Protein AF-A8NY64-F1 (afdb_monomer_lite)

Organism: Coprinopsis cinerea (strain Okayama-7 / 130 / ATCC MYA-4618 / FGSC 9003) (NCBI:txid240176)

Foldseek 3Di:
DDDDDDDPPPPDPPPDPPPPDDDPADDQPVVVLVVVLVVLCCVQPVPDDDDDPVVVVVVVVSVVVSVVVSVVVSCVRPVPND

pLDDT: mean 81.92, std 16.33, range [40.12, 98.06]

Radius of gyration: 28.46 Å; chains: 1; bounding box: 29×36×95 Å

Structure (mmCIF, N/CA/C/O backbone):
data_AF-A8NY64-F1
#
_entry.id   AF-A8NY64-F1
#
loop_
_atom_site.group_PDB
_atom_site.id
_atom_site.type_symbol
_atom_site.label_atom_id
_atom_site.label_alt_id
_atom_site.label_comp_id
_atom_site.label_asym_id
_atom_site.label_entity_id
_atom_site.label_seq_id
_atom_site.pdbx_PDB_ins_code
_atom_site.Cartn_x
_atom_site.Cartn_y
_atom_site.Cartn_z
_atom_site.occupancy
_atom_site.B_iso_or_equiv
_atom_site.auth_seq_id
_atom_site.auth_comp_id
_atom_site.auth_asym_id
_atom_site.auth_atom_id
_atom_site.pdbx_PDB_model_num
ATOM 1 N N . MET A 1 1 ? -10.290 24.878 -79.069 1.00 40.12 1 MET A N 1
ATOM 2 C CA . MET A 1 1 ? -9.766 26.129 -78.482 1.00 40.12 1 MET A CA 1
ATOM 3 C C . MET A 1 1 ? -9.702 26.008 -76.960 1.00 40.12 1 MET A C 1
ATOM 5 O O . MET A 1 1 ? -10.627 25.457 -76.385 1.00 40.12 1 MET A O 1
ATOM 9 N N . ALA A 1 2 ? -8.649 26.592 -76.375 1.00 42.41 2 ALA A N 1
ATOM 10 C CA . ALA A 1 2 ? -8.576 27.243 -75.055 1.00 42.41 2 ALA A CA 1
ATOM 11 C C . ALA A 1 2 ? -8.543 26.418 -73.740 1.00 42.41 2 ALA A C 1
ATOM 13 O O . ALA A 1 2 ? -9.538 26.203 -73.061 1.00 42.41 2 ALA A O 1
ATOM 14 N N . ASN A 1 3 ? -7.305 26.088 -73.367 1.00 48.41 3 ASN A N 1
ATOM 15 C CA . ASN A 1 3 ? -6.623 26.114 -72.057 1.00 48.41 3 ASN A CA 1
ATOM 16 C C . ASN A 1 3 ? -7.206 27.057 -70.971 1.00 48.41 3 ASN A C 1
ATOM 18 O O . ASN A 1 3 ? -7.506 28.198 -71.313 1.00 48.41 3 ASN A O 1
ATOM 22 N N . LYS A 1 4 ? -7.175 26.645 -69.680 1.00 46.00 4 LYS A N 1
ATOM 23 C CA . LYS A 1 4 ? -6.487 27.271 -68.497 1.00 46.00 4 LYS A CA 1
ATOM 24 C C . LYS A 1 4 ? -6.999 26.619 -67.188 1.00 46.00 4 LYS A C 1
ATOM 26 O O . LYS A 1 4 ? -8.191 26.645 -66.931 1.00 46.00 4 LYS A O 1
ATOM 31 N N . SER A 1 5 ? -6.207 25.807 -66.478 1.00 54.22 5 SER A N 1
ATOM 32 C CA . SER A 1 5 ? -5.371 26.144 -65.300 1.00 54.22 5 SER A CA 1
ATOM 33 C C . SER A 1 5 ? -6.014 27.112 -64.299 1.00 54.22 5 SER A C 1
ATOM 35 O O . SER A 1 5 ? -6.228 28.261 -64.667 1.00 54.22 5 SER A O 1
ATOM 37 N N . ILE A 1 6 ? -6.234 26.663 -63.053 1.00 51.75 6 ILE A N 1
ATOM 38 C CA . ILE A 1 6 ? -5.705 27.285 -61.822 1.00 51.75 6 ILE A CA 1
ATOM 39 C C . ILE A 1 6 ? -5.741 26.247 -60.691 1.00 51.75 6 ILE A C 1
ATOM 41 O O . ILE A 1 6 ? -6.775 25.693 -60.331 1.00 51.75 6 ILE A O 1
ATOM 45 N N . SER A 1 7 ? -4.552 25.996 -60.163 1.00 55.78 7 SER A N 1
ATOM 46 C CA . SER A 1 7 ? -4.245 25.272 -58.943 1.00 55.78 7 SER A CA 1
ATOM 47 C C . SER A 1 7 ? -4.775 26.049 -57.734 1.00 55.78 7 SER A C 1
ATOM 49 O O . SER A 1 7 ? -4.270 27.132 -57.440 1.00 55.78 7 SER A O 1
ATOM 51 N N . GLU A 1 8 ? -5.738 25.501 -56.994 1.00 52.25 8 GLU A N 1
ATOM 52 C CA . GLU A 1 8 ? -5.969 25.936 -55.615 1.00 52.25 8 GLU A CA 1
ATOM 53 C C . GLU A 1 8 ? -5.039 25.144 -54.701 1.00 52.25 8 GLU A C 1
ATOM 55 O O . GLU A 1 8 ? -5.264 23.981 -54.358 1.00 52.25 8 GLU A O 1
ATOM 60 N N . SER A 1 9 ? -3.930 25.797 -54.363 1.00 58.03 9 SER A N 1
ATOM 61 C CA . SER A 1 9 ? -2.946 25.378 -53.374 1.00 58.03 9 SER A CA 1
ATOM 62 C C . SER A 1 9 ? -3.580 25.268 -51.985 1.00 58.03 9 SER A C 1
ATOM 64 O O . SER A 1 9 ? -3.388 26.120 -51.123 1.00 58.03 9 SER A O 1
ATOM 66 N N . GLY A 1 10 ? -4.307 24.184 -51.737 1.00 56.56 10 GLY A N 1
ATOM 67 C CA . GLY A 1 10 ? -4.582 23.711 -50.389 1.00 56.56 10 GLY A CA 1
ATOM 68 C C . GLY A 1 10 ? -3.358 22.958 -49.888 1.00 56.56 10 GLY A C 1
ATOM 69 O O . GLY A 1 10 ? -3.266 21.747 -50.075 1.00 56.56 10 GLY A O 1
ATOM 70 N N . LEU A 1 11 ? -2.403 23.670 -49.284 1.00 57.53 11 LEU A N 1
ATOM 71 C CA . LEU A 1 11 ? -1.250 23.101 -48.579 1.00 57.53 11 LEU A CA 1
ATOM 72 C C . LEU A 1 11 ? -1.725 22.219 -47.403 1.00 57.53 11 LEU A C 1
ATOM 74 O O . LEU A 1 11 ? -1.633 22.605 -46.241 1.00 57.53 11 LEU A O 1
ATOM 78 N N . ARG A 1 12 ? -2.262 21.023 -47.671 1.00 66.38 12 ARG A N 1
ATOM 79 C CA . ARG A 1 12 ? -2.377 19.975 -46.654 1.00 66.38 12 ARG A CA 1
ATOM 80 C C . ARG A 1 12 ? -1.004 19.341 -46.541 1.00 66.38 12 ARG A C 1
ATOM 82 O O . ARG A 1 12 ? -0.548 18.683 -47.473 1.00 66.38 12 ARG A O 1
ATOM 89 N N . SER A 1 13 ? -0.355 19.548 -45.397 1.00 68.19 13 SER A N 1
ATOM 90 C CA . SER A 1 13 ? 0.818 18.774 -44.995 1.00 68.19 13 SER A CA 1
ATOM 91 C C . SER A 1 13 ? 0.577 17.291 -45.295 1.00 68.19 13 SER A C 1
ATOM 93 O O . SER A 1 13 ? -0.544 16.817 -45.060 1.00 68.19 13 SER A O 1
ATOM 95 N N . PRO A 1 14 ? 1.576 16.551 -45.812 1.00 68.62 14 PRO A N 1
ATOM 96 C CA . PRO A 1 14 ? 1.413 15.124 -46.042 1.00 68.62 14 PRO A CA 1
ATOM 97 C C . PRO A 1 14 ? 0.912 14.483 -44.747 1.00 68.62 14 PRO A C 1
ATOM 99 O O . PRO A 1 14 ? 1.459 14.743 -43.673 1.00 68.62 14 PRO A O 1
ATOM 102 N N . GLN A 1 15 ? -0.167 13.697 -44.837 1.00 65.25 15 GLN A N 1
ATOM 103 C CA . GLN A 1 15 ? -0.603 12.859 -43.724 1.00 65.25 15 GLN A CA 1
ATOM 104 C C . GLN A 1 15 ? 0.559 11.919 -43.429 1.00 65.25 15 GLN A C 1
ATOM 106 O O . GLN A 1 15 ? 0.788 10.958 -44.161 1.00 65.25 15 GLN A O 1
ATOM 111 N N . THR A 1 16 ? 1.339 12.241 -42.401 1.00 65.94 16 THR A N 1
ATOM 112 C CA . THR A 1 16 ? 2.377 11.342 -41.928 1.00 65.94 16 THR A CA 1
ATOM 113 C C . THR A 1 16 ? 1.671 10.053 -41.515 1.00 65.94 16 THR A C 1
ATOM 115 O O . THR A 1 16 ? 0.700 10.110 -40.749 1.00 65.94 16 THR A O 1
ATOM 118 N N . PRO A 1 17 ? 2.083 8.885 -42.039 1.00 70.19 17 PRO A N 1
ATOM 119 C CA . PRO A 1 17 ? 1.559 7.623 -41.554 1.00 70.19 17 PRO A CA 1
ATOM 120 C C . PRO A 1 17 ? 1.829 7.588 -40.051 1.00 70.19 17 PRO A C 1
ATOM 122 O O . PRO A 1 17 ? 2.983 7.643 -39.624 1.00 70.19 17 PRO A O 1
ATOM 125 N N . ARG A 1 18 ? 0.778 7.569 -39.225 1.00 66.19 18 ARG A N 1
ATOM 126 C CA . ARG A 1 18 ? 0.956 7.298 -37.798 1.00 66.19 18 ARG A CA 1
ATOM 127 C C . ARG A 1 18 ? 1.509 5.882 -37.707 1.00 66.19 18 ARG A C 1
ATOM 129 O O . ARG A 1 18 ? 0.783 4.934 -37.989 1.00 66.19 18 ARG A O 1
ATOM 136 N N . SER A 1 19 ? 2.790 5.748 -37.367 1.00 70.75 19 SER A N 1
ATOM 137 C CA . SER A 1 19 ? 3.426 4.449 -37.169 1.00 70.75 19 SER A CA 1
ATOM 138 C C . SER A 1 19 ? 2.591 3.616 -36.197 1.00 70.75 19 SER A C 1
ATOM 140 O O . SER A 1 19 ? 2.440 3.986 -35.036 1.00 70.75 19 SER A O 1
ATOM 142 N N . SER A 1 20 ? 2.073 2.476 -36.657 1.00 66.94 20 SER A N 1
ATOM 143 C CA . SER A 1 20 ? 1.416 1.466 -35.810 1.00 66.94 20 SER A CA 1
ATOM 144 C C . SER A 1 20 ? 2.420 0.653 -34.982 1.00 66.94 20 SER A C 1
ATOM 146 O O . SER A 1 20 ? 2.052 -0.334 -34.350 1.00 66.94 20 SER A O 1
ATOM 148 N N . ALA A 1 21 ? 3.698 1.042 -35.001 1.00 72.31 21 ALA A N 1
ATOM 149 C CA . ALA A 1 21 ? 4.742 0.412 -34.220 1.00 72.31 21 ALA A CA 1
ATOM 150 C C . ALA A 1 21 ? 4.473 0.648 -32.730 1.00 72.31 21 ALA A C 1
ATOM 152 O O . ALA A 1 21 ? 4.425 1.790 -32.266 1.00 72.31 21 ALA A O 1
ATOM 153 N N . ALA A 1 22 ? 4.304 -0.441 -31.980 1.00 64.38 22 ALA A N 1
ATOM 154 C CA . ALA A 1 22 ? 4.267 -0.381 -30.531 1.00 64.38 22 ALA A CA 1
ATOM 155 C C . ALA A 1 22 ? 5.590 0.224 -30.039 1.00 64.38 22 ALA A C 1
ATOM 157 O O . ALA A 1 22 ? 6.658 -0.362 -30.210 1.00 64.38 22 ALA A O 1
ATOM 158 N N . SER A 1 23 ? 5.523 1.424 -29.460 1.00 69.44 23 SER A N 1
ATOM 159 C CA . SER A 1 23 ? 6.665 2.020 -28.771 1.00 69.44 23 SER A CA 1
ATOM 160 C C . SER A 1 23 ? 7.073 1.080 -27.634 1.00 69.44 23 SER A C 1
ATOM 162 O O . SER A 1 23 ? 6.188 0.675 -26.875 1.00 69.44 23 SER A O 1
ATOM 164 N N . PRO A 1 24 ? 8.369 0.768 -27.457 1.00 71.19 24 PRO A N 1
ATOM 165 C CA . PRO A 1 24 ? 8.849 0.036 -26.293 1.00 71.19 24 PRO A CA 1
ATOM 166 C C . PRO A 1 24 ? 8.722 0.941 -25.064 1.00 71.19 24 PRO A C 1
ATOM 168 O O . PRO A 1 24 ? 9.671 1.600 -24.651 1.00 71.19 24 PRO A O 1
ATOM 171 N N . ARG A 1 25 ? 7.506 1.059 -24.528 1.00 72.44 25 ARG A N 1
ATOM 172 C CA . ARG A 1 25 ? 7.270 1.710 -23.245 1.00 72.44 25 ARG A CA 1
ATOM 173 C C . ARG A 1 25 ? 7.584 0.700 -22.150 1.00 72.44 25 ARG A C 1
ATOM 175 O O . ARG A 1 25 ? 7.060 -0.417 -22.214 1.00 72.44 25 ARG A O 1
ATOM 182 N N . PRO A 1 26 ? 8.413 1.064 -21.163 1.00 76.25 26 PRO A N 1
ATOM 183 C CA . PRO A 1 26 ? 8.545 0.282 -19.949 1.00 76.25 26 PRO A CA 1
ATOM 184 C C . PRO A 1 26 ? 7.155 -0.008 -19.381 1.00 76.25 26 PRO A C 1
ATOM 186 O O . PRO A 1 26 ? 6.304 0.876 -19.267 1.00 7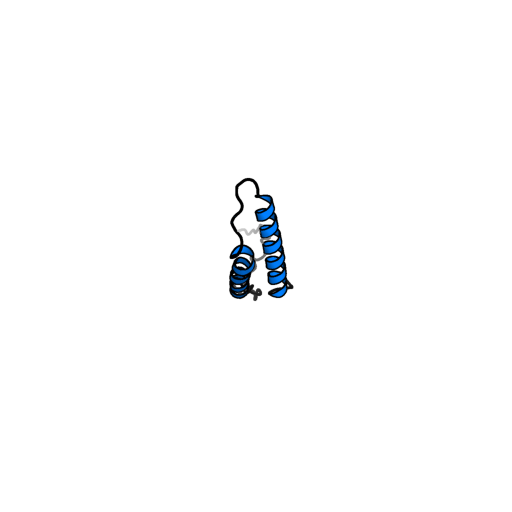6.25 26 PRO A O 1
ATOM 189 N N . LYS A 1 27 ? 6.894 -1.278 -19.076 1.00 82.81 27 LYS A N 1
ATOM 190 C CA . LYS A 1 27 ? 5.661 -1.678 -18.409 1.00 82.81 27 LYS A CA 1
ATOM 191 C C . LYS A 1 27 ? 5.946 -1.752 -16.919 1.00 82.81 27 LYS A C 1
ATOM 193 O O . LYS A 1 27 ? 6.806 -2.520 -16.500 1.00 82.81 27 LYS A O 1
ATOM 198 N N . PHE A 1 28 ? 5.197 -0.985 -16.137 1.00 90.00 28 PHE A N 1
ATOM 199 C CA . PHE A 1 28 ? 5.255 -1.068 -14.686 1.00 90.00 28 PHE A CA 1
ATOM 200 C C . PHE A 1 28 ? 4.870 -2.478 -14.209 1.00 90.00 28 PHE A C 1
ATOM 202 O O . PHE A 1 28 ? 3.839 -3.020 -14.628 1.00 90.00 28 PHE A O 1
ATOM 209 N N . ASP A 1 29 ? 5.673 -3.058 -13.315 1.00 92.88 29 ASP A N 1
ATOM 210 C CA . ASP A 1 29 ? 5.389 -4.361 -12.712 1.00 92.88 29 ASP A CA 1
ATOM 211 C C . ASP A 1 29 ? 4.315 -4.231 -11.617 1.00 92.88 29 ASP A C 1
ATOM 213 O O . ASP A 1 29 ? 4.580 -4.065 -10.420 1.00 92.88 29 ASP A O 1
ATOM 217 N N . GLY A 1 30 ? 3.057 -4.272 -12.057 1.00 94.56 30 GLY A N 1
ATOM 218 C CA . GLY A 1 30 ? 1.895 -4.193 -11.177 1.00 94.56 30 GLY A CA 1
ATOM 219 C C . GLY A 1 30 ? 1.719 -5.415 -10.275 1.00 94.56 30 GLY A C 1
ATOM 220 O O . GLY A 1 30 ? 1.149 -5.282 -9.190 1.00 94.56 30 GLY A O 1
ATOM 221 N N . ASP A 1 31 ? 2.214 -6.587 -10.675 1.00 96.12 31 ASP A N 1
ATOM 222 C CA . ASP A 1 31 ? 2.087 -7.811 -9.882 1.00 96.12 31 ASP A CA 1
ATOM 223 C C . ASP A 1 31 ? 3.029 -7.779 -8.679 1.00 96.12 31 ASP A C 1
ATOM 225 O O . ASP A 1 31 ? 2.618 -8.109 -7.559 1.00 96.12 31 ASP A O 1
ATOM 229 N N . LEU A 1 32 ? 4.246 -7.264 -8.875 1.00 95.56 32 LEU A N 1
ATOM 230 C CA . LEU A 1 32 ? 5.187 -7.004 -7.793 1.00 95.56 32 LEU A CA 1
ATOM 231 C C . LEU A 1 32 ? 4.622 -6.000 -6.778 1.00 95.56 32 LEU A C 1
ATOM 233 O O . LEU A 1 32 ? 4.670 -6.247 -5.567 1.00 95.56 32 LEU A O 1
ATOM 237 N N . LEU A 1 33 ? 4.031 -4.895 -7.251 1.00 97.00 33 LEU A N 1
ATOM 238 C CA . LEU A 1 33 ? 3.382 -3.923 -6.366 1.00 97.00 33 LEU A CA 1
ATOM 239 C C . LEU A 1 33 ? 2.202 -4.552 -5.615 1.00 97.00 33 LEU A C 1
ATOM 241 O O . LEU A 1 33 ? 2.070 -4.376 -4.405 1.00 97.00 33 LEU A O 1
ATOM 245 N N . LYS A 1 34 ? 1.356 -5.322 -6.305 1.00 97.50 34 LYS A N 1
ATOM 246 C CA . LYS A 1 34 ? 0.179 -5.974 -5.718 1.00 97.50 34 LYS A CA 1
ATOM 247 C C . LYS A 1 34 ? 0.560 -6.971 -4.625 1.00 97.50 34 LYS A C 1
ATOM 249 O O . LYS A 1 34 ? -0.092 -7.001 -3.579 1.00 97.50 34 LYS A O 1
ATOM 254 N N . ALA A 1 35 ? 1.600 -7.777 -4.839 1.00 97.94 35 ALA A N 1
ATOM 255 C CA . ALA A 1 35 ? 2.115 -8.703 -3.832 1.00 97.94 35 ALA A CA 1
ATOM 256 C C . ALA A 1 35 ? 2.608 -7.954 -2.584 1.00 97.94 35 ALA A C 1
ATOM 258 O O . ALA A 1 35 ? 2.252 -8.318 -1.459 1.00 97.94 35 ALA A O 1
ATOM 259 N N . TYR A 1 36 ? 3.348 -6.859 -2.782 1.00 97.69 36 TYR A N 1
ATOM 260 C CA . TYR A 1 36 ? 3.784 -5.987 -1.694 1.00 97.69 36 TYR A CA 1
ATOM 261 C C . TYR A 1 36 ? 2.601 -5.371 -0.935 1.00 97.69 36 TYR A C 1
ATOM 263 O O . TYR A 1 36 ? 2.550 -5.463 0.290 1.00 97.69 36 TYR A O 1
ATOM 271 N N . MET A 1 37 ? 1.616 -4.809 -1.644 1.00 97.75 37 MET A N 1
ATOM 272 C CA . MET A 1 37 ? 0.432 -4.193 -1.038 1.00 97.75 37 MET A CA 1
ATOM 273 C C . MET A 1 37 ? -0.334 -5.178 -0.156 1.00 97.75 37 MET A C 1
ATOM 275 O O . MET A 1 37 ? -0.718 -4.825 0.955 1.00 97.75 37 MET A O 1
ATOM 279 N N . LYS A 1 38 ? -0.519 -6.426 -0.604 1.00 97.69 38 LYS A N 1
ATOM 280 C CA . LYS A 1 38 ? -1.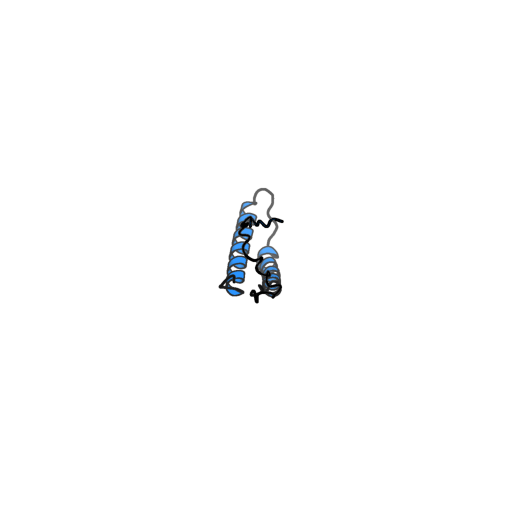167 -7.466 0.211 1.00 97.69 38 LYS A CA 1
ATOM 281 C C . LYS A 1 38 ? -0.424 -7.694 1.528 1.00 97.69 38 LYS A C 1
ATOM 283 O O . LYS A 1 38 ? -1.051 -7.694 2.585 1.00 97.69 38 LYS A O 1
ATOM 288 N N . LYS A 1 39 ? 0.905 -7.845 1.470 1.00 97.19 39 LYS A N 1
ATOM 289 C CA . LYS A 1 39 ? 1.746 -8.018 2.663 1.00 97.19 39 LYS A CA 1
ATOM 290 C C . LYS A 1 39 ? 1.664 -6.799 3.584 1.00 97.19 39 LYS A C 1
ATOM 292 O O . LYS A 1 39 ? 1.458 -6.974 4.779 1.00 97.19 39 LYS A O 1
ATOM 297 N N . LEU A 1 40 ? 1.781 -5.594 3.026 1.00 96.94 40 LEU A N 1
ATOM 298 C CA . LEU A 1 40 ? 1.748 -4.333 3.767 1.00 96.94 40 LEU A CA 1
ATOM 299 C C . LEU A 1 40 ? 0.417 -4.142 4.503 1.00 96.94 40 LEU A C 1
ATOM 301 O O . LEU A 1 40 ? 0.406 -3.847 5.696 1.00 96.94 40 LEU A O 1
ATOM 305 N N . LEU A 1 41 ? -0.706 -4.336 3.810 1.00 96.31 41 LEU A N 1
ATOM 306 C CA . LEU A 1 41 ? -2.033 -4.213 4.413 1.00 96.31 41 LEU A CA 1
ATOM 307 C C . LEU A 1 41 ? -2.222 -5.227 5.542 1.00 96.31 41 LEU A C 1
ATOM 309 O O . LEU A 1 41 ? -2.687 -4.850 6.617 1.00 96.31 41 LEU A O 1
ATOM 313 N N . SER A 1 42 ? -1.800 -6.479 5.333 1.00 95.81 42 SER A N 1
ATOM 314 C CA . SER A 1 42 ? -1.833 -7.504 6.379 1.00 95.81 42 SER A CA 1
ATOM 315 C C . SER A 1 42 ? -0.989 -7.081 7.583 1.00 95.81 42 SER A C 1
ATOM 317 O O . SER A 1 42 ? -1.501 -7.016 8.693 1.00 95.81 42 SER A O 1
ATOM 319 N N . SER A 1 43 ? 0.274 -6.690 7.390 1.00 95.00 43 SER A N 1
ATOM 320 C CA . SER A 1 43 ? 1.149 -6.315 8.510 1.00 95.00 43 SER A CA 1
ATOM 321 C C . SER A 1 43 ? 0.662 -5.091 9.288 1.00 95.00 43 SER A C 1
ATOM 323 O O . SER A 1 43 ? 0.856 -5.019 10.499 1.00 95.00 43 SER A O 1
ATOM 325 N N . THR A 1 44 ? 0.033 -4.129 8.607 1.00 92.62 44 THR A N 1
ATOM 326 C CA . THR A 1 44 ? -0.376 -2.861 9.225 1.00 92.62 44 THR A CA 1
ATOM 327 C C . THR A 1 44 ? -1.738 -2.962 9.904 1.00 92.62 44 THR A C 1
ATOM 329 O O . THR A 1 44 ? -1.924 -2.376 10.970 1.00 92.62 44 THR A O 1
ATOM 332 N N . LEU A 1 45 ? -2.694 -3.686 9.307 1.00 93.94 45 LEU A N 1
ATOM 333 C CA . LEU A 1 45 ? -4.102 -3.658 9.719 1.00 93.94 45 LEU A CA 1
ATOM 334 C C . LEU A 1 45 ? -4.588 -4.947 10.390 1.00 93.94 45 LEU A C 1
ATOM 336 O O . LEU A 1 45 ? -5.552 -4.884 11.145 1.00 93.94 45 LEU A O 1
ATOM 340 N N . GLN A 1 46 ? -3.944 -6.099 10.172 1.00 92.62 46 GLN A N 1
ATOM 341 C CA . GLN A 1 46 ? -4.448 -7.397 10.656 1.00 92.62 46 GLN A CA 1
ATOM 342 C C . GLN A 1 46 ? -4.562 -7.477 12.184 1.00 92.62 46 GLN A C 1
ATOM 344 O O . GLN A 1 46 ? -5.452 -8.147 12.696 1.00 92.62 46 GLN A O 1
ATOM 349 N N . SER A 1 47 ? -3.683 -6.791 12.917 1.00 89.56 47 SER A N 1
ATOM 350 C CA . SER A 1 47 ? -3.711 -6.735 14.386 1.00 89.56 47 SER A CA 1
ATOM 351 C C . SER A 1 47 ? -4.500 -5.545 14.939 1.00 89.56 47 SER A C 1
ATOM 353 O O . SER A 1 47 ? -4.586 -5.370 16.155 1.00 89.56 47 SER A O 1
ATOM 355 N N . LYS A 1 48 ? -5.051 -4.686 14.074 1.00 88.94 48 LYS A N 1
ATOM 356 C CA . LYS A 1 48 ? -5.732 -3.458 14.486 1.00 88.94 48 LYS A CA 1
ATOM 357 C C . LYS A 1 48 ? -7.231 -3.696 14.587 1.00 88.94 48 LYS A C 1
ATOM 359 O O . LYS A 1 48 ? -7.860 -4.246 13.692 1.00 88.94 48 LYS A O 1
ATOM 364 N N . THR A 1 49 ? -7.824 -3.210 15.671 1.00 90.56 49 THR A N 1
ATOM 365 C CA . THR A 1 49 ? -9.281 -3.093 15.772 1.00 90.56 49 THR A CA 1
ATOM 366 C C . THR A 1 49 ? -9.730 -1.880 14.971 1.00 90.56 49 THR A C 1
ATOM 368 O O . THR A 1 49 ? -9.168 -0.792 15.135 1.00 90.56 49 THR A O 1
ATOM 371 N N . TRP A 1 50 ? -10.723 -2.058 14.098 1.00 86.38 50 TRP A N 1
ATOM 372 C CA . TRP A 1 50 ? -11.240 -0.952 13.303 1.00 86.38 50 TRP A CA 1
ATOM 373 C C . TRP A 1 50 ? -11.814 0.133 14.225 1.00 86.38 50 TRP A C 1
ATOM 375 O O . TRP A 1 50 ? -12.651 -0.181 15.077 1.00 86.38 50 TRP A O 1
ATOM 385 N N . PRO A 1 51 ? -11.375 1.396 14.105 1.00 86.19 51 PRO A N 1
ATOM 386 C CA . PRO A 1 51 ? -11.797 2.426 15.033 1.00 86.19 51 PRO A CA 1
ATOM 387 C C . PRO A 1 51 ? -13.259 2.813 14.793 1.00 86.19 51 PRO A C 1
ATOM 389 O O . PRO A 1 51 ? -13.735 2.840 13.656 1.00 86.19 51 PRO A O 1
ATOM 392 N N . GLY A 1 52 ? -13.977 3.146 15.866 1.00 84.44 52 GLY A N 1
ATOM 393 C CA . GLY A 1 52 ? -15.336 3.677 15.760 1.00 84.44 52 GLY A CA 1
ATOM 394 C C . GLY A 1 52 ? -15.366 5.071 15.118 1.00 84.44 52 GLY A C 1
ATOM 395 O O . GLY A 1 52 ? -14.331 5.689 14.866 1.00 84.44 52 GLY A O 1
ATOM 396 N N . SER A 1 53 ? -16.563 5.629 14.905 1.00 78.25 53 SER A N 1
ATOM 397 C CA . SER A 1 53 ? -16.742 6.946 14.258 1.00 78.25 53 SER A CA 1
ATOM 398 C C . SER A 1 53 ? -15.971 8.106 14.908 1.00 78.25 53 SER A C 1
ATOM 400 O O . SER A 1 53 ? -15.705 9.095 14.228 1.00 78.25 53 SER A O 1
ATOM 402 N N . LYS A 1 54 ? -15.597 7.996 16.189 1.00 77.69 54 LYS A N 1
ATOM 403 C CA . LYS A 1 54 ? -14.824 9.015 16.920 1.00 77.69 54 LYS A CA 1
ATOM 404 C C . LYS A 1 54 ? -13.319 8.977 16.628 1.00 77.69 54 LYS A C 1
ATOM 406 O O . LYS A 1 54 ? -12.649 9.985 16.794 1.00 77.69 54 LYS A O 1
ATOM 411 N N . ASP A 1 55 ? -12.797 7.860 16.130 1.00 84.12 55 ASP A N 1
ATOM 412 C CA . ASP A 1 55 ? -11.360 7.613 15.960 1.00 84.12 55 ASP A CA 1
ATOM 413 C C . ASP A 1 55 ? -10.930 7.641 14.477 1.00 84.12 55 ASP A C 1
ATOM 415 O O . ASP A 1 55 ? -9.972 6.980 14.064 1.00 84.12 55 ASP A O 1
ATOM 419 N N . ARG A 1 56 ? -11.625 8.427 13.641 1.00 87.31 56 ARG A N 1
ATOM 420 C CA . ARG A 1 56 ? -11.304 8.570 12.205 1.00 87.31 56 ARG A CA 1
ATOM 421 C C . ARG A 1 56 ? -9.876 9.057 11.949 1.00 87.31 56 ARG A C 1
ATOM 423 O O . ARG A 1 56 ? -9.330 8.795 10.882 1.00 87.31 56 ARG A O 1
ATOM 430 N N . GLU A 1 57 ? -9.268 9.746 12.908 1.00 90.88 57 GLU A N 1
ATOM 431 C CA . GLU A 1 57 ? -7.877 10.188 12.827 1.00 90.88 57 GLU A CA 1
ATOM 432 C C . GLU A 1 57 ? -6.889 9.015 12.755 1.00 90.88 57 GLU A C 1
ATOM 434 O O . GLU A 1 57 ? -5.978 9.043 11.930 1.00 90.88 57 GLU A O 1
ATOM 439 N N . LYS A 1 58 ? -7.123 7.929 13.508 1.00 91.00 58 LYS A N 1
ATOM 440 C CA . LYS A 1 58 ? -6.290 6.716 13.435 1.00 91.00 58 LYS A CA 1
ATOM 441 C C . LYS A 1 58 ? -6.340 6.090 12.043 1.00 91.00 58 LYS A C 1
ATOM 443 O O . LYS A 1 58 ? -5.306 5.732 11.489 1.00 91.00 58 LYS A O 1
ATOM 448 N N . VAL A 1 59 ? -7.529 6.042 11.439 1.00 91.88 59 VAL A N 1
ATOM 449 C 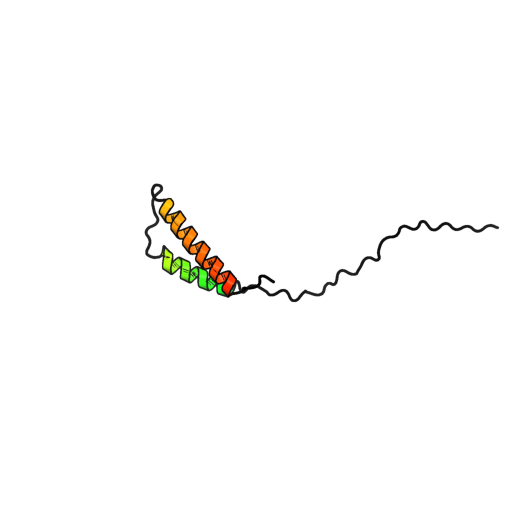CA . VAL A 1 59 ? -7.701 5.553 10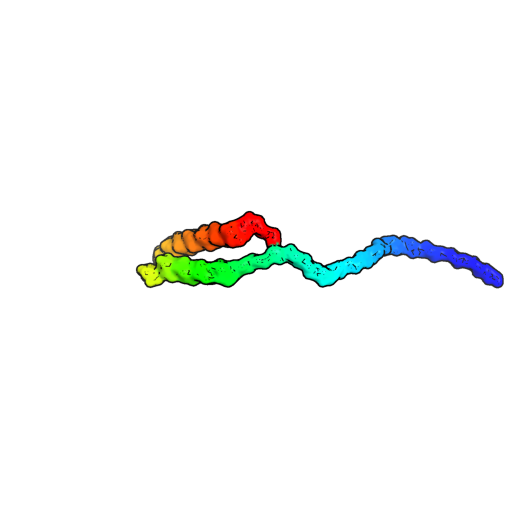.060 1.00 91.88 59 VAL A CA 1
ATOM 450 C C . VAL A 1 59 ? -6.961 6.449 9.062 1.00 91.88 59 VAL A C 1
ATOM 452 O O . VAL A 1 59 ? -6.303 5.947 8.152 1.00 91.88 59 VAL A O 1
ATOM 455 N N . ARG A 1 60 ? -7.019 7.777 9.234 1.00 92.94 60 ARG A N 1
ATOM 456 C CA . ARG A 1 60 ? -6.266 8.723 8.390 1.00 92.94 60 ARG A CA 1
ATOM 457 C C . ARG A 1 60 ? -4.758 8.516 8.513 1.00 92.94 60 ARG A C 1
ATOM 45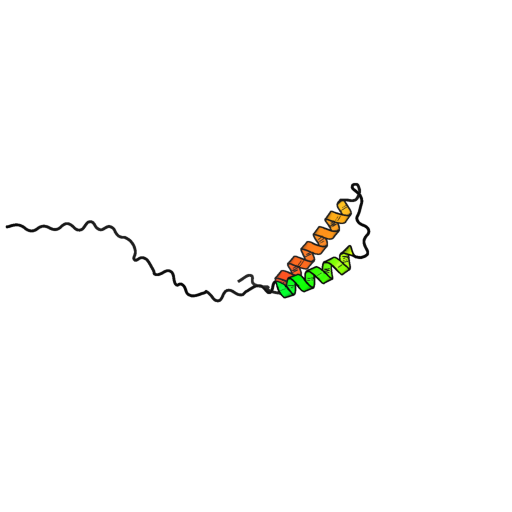9 O O . ARG A 1 60 ? -4.076 8.541 7.492 1.00 92.94 60 ARG A O 1
ATOM 466 N N . ALA A 1 61 ? -4.257 8.277 9.723 1.00 94.19 61 ALA A N 1
ATOM 467 C CA . ALA A 1 61 ? -2.847 7.990 9.959 1.00 94.19 61 ALA A CA 1
ATOM 468 C C . ALA A 1 61 ? -2.404 6.703 9.244 1.00 94.19 61 ALA A C 1
ATOM 470 O O . ALA A 1 61 ? -1.421 6.734 8.506 1.00 94.19 61 ALA A O 1
ATOM 471 N N . TRP A 1 62 ? -3.170 5.610 9.360 1.00 94.75 62 TRP A N 1
ATOM 472 C CA . TRP A 1 62 ? -2.866 4.362 8.646 1.00 94.75 62 TRP A CA 1
ATOM 473 C C . TRP A 1 62 ? -2.885 4.545 7.130 1.00 94.75 62 TRP A C 1
ATOM 475 O O . TRP A 1 62 ? -1.979 4.083 6.444 1.00 94.75 62 TRP A O 1
ATOM 485 N N . ASN A 1 63 ? -3.880 5.260 6.599 1.00 95.00 63 ASN A N 1
ATOM 486 C CA . ASN A 1 63 ? -3.956 5.540 5.165 1.00 95.00 63 ASN A CA 1
ATOM 487 C C . ASN A 1 63 ? -2.755 6.356 4.674 1.00 95.00 63 ASN A C 1
ATOM 489 O O . ASN A 1 63 ? -2.236 6.076 3.593 1.00 95.00 63 ASN A O 1
ATOM 493 N N . LYS A 1 64 ? -2.298 7.340 5.459 1.00 97.31 64 LYS A N 1
ATOM 494 C CA . LYS A 1 64 ? -1.105 8.128 5.133 1.00 97.31 64 LYS A CA 1
ATOM 495 C C . LYS A 1 64 ? 0.143 7.244 5.091 1.00 97.31 64 LYS A C 1
ATOM 497 O O . LYS A 1 64 ? 0.838 7.243 4.081 1.00 97.31 64 LYS A O 1
ATOM 502 N N . GLU A 1 65 ? 0.375 6.455 6.137 1.00 96.31 65 GLU A N 1
ATOM 503 C CA . GLU A 1 65 ? 1.524 5.546 6.245 1.00 96.31 65 GLU A CA 1
ATOM 504 C C . GLU A 1 65 ? 1.547 4.509 5.111 1.00 96.31 65 GLU A C 1
ATOM 506 O O . GLU A 1 65 ? 2.573 4.305 4.460 1.00 96.31 65 GLU A O 1
ATOM 511 N N . ILE A 1 66 ? 0.402 3.878 4.829 1.00 97.44 66 ILE A N 1
ATOM 512 C CA . ILE A 1 66 ? 0.269 2.913 3.732 1.00 97.44 66 ILE A CA 1
ATOM 513 C C . ILE A 1 66 ? 0.547 3.600 2.391 1.00 97.44 66 ILE A C 1
ATOM 515 O O . ILE A 1 66 ? 1.302 3.071 1.578 1.00 97.44 66 ILE A O 1
ATOM 519 N N . GLY A 1 67 ? -0.030 4.782 2.158 1.00 97.31 67 GLY A N 1
ATOM 520 C CA . GLY A 1 67 ? 0.155 5.532 0.917 1.00 97.31 67 GLY A CA 1
ATOM 521 C C . GLY A 1 67 ? 1.600 5.980 0.684 1.00 97.31 67 GLY A C 1
ATOM 522 O O . GLY A 1 67 ? 2.077 5.940 -0.449 1.00 97.31 67 GLY A O 1
ATOM 523 N N . GLU A 1 68 ? 2.315 6.383 1.734 1.00 98.06 68 GLU A N 1
ATOM 524 C CA . GLU A 1 68 ? 3.738 6.735 1.652 1.00 98.06 68 GLU A CA 1
ATOM 525 C C . GLU A 1 68 ? 4.592 5.526 1.266 1.00 98.06 68 GLU A C 1
ATOM 527 O O . GLU A 1 68 ? 5.323 5.596 0.278 1.00 98.06 68 GLU A O 1
ATOM 532 N N . ARG A 1 69 ? 4.403 4.386 1.938 1.00 97.75 69 ARG A N 1
ATOM 533 C CA . ARG A 1 69 ? 5.129 3.147 1.627 1.00 97.75 69 ARG A CA 1
ATOM 534 C C . ARG A 1 69 ? 4.832 2.591 0.236 1.00 97.75 69 ARG A C 1
ATOM 536 O O . ARG A 1 69 ? 5.725 2.082 -0.434 1.00 97.75 69 ARG A O 1
ATOM 543 N N . VAL A 1 70 ? 3.584 2.690 -0.229 1.00 97.31 70 VAL A N 1
ATOM 544 C CA . VAL A 1 70 ? 3.225 2.286 -1.598 1.00 97.31 70 VAL A CA 1
ATOM 545 C C . VAL A 1 70 ? 3.938 3.165 -2.623 1.00 97.31 70 VAL A C 1
ATOM 547 O O . VAL A 1 70 ? 4.504 2.630 -3.572 1.00 97.31 70 VAL A O 1
ATOM 550 N N . LYS A 1 71 ? 3.961 4.491 -2.432 1.00 95.94 71 LYS A N 1
ATOM 551 C CA . LYS A 1 71 ? 4.671 5.408 -3.340 1.00 95.94 71 LYS A CA 1
ATOM 552 C C . LYS A 1 71 ? 6.172 5.132 -3.380 1.00 95.94 71 LYS A C 1
ATOM 554 O O . LYS A 1 71 ? 6.742 5.101 -4.466 1.00 95.94 71 LYS A O 1
ATOM 559 N N . GLU A 1 72 ? 6.792 4.909 -2.224 1.00 96.06 72 GLU A N 1
ATOM 560 C CA . GLU A 1 72 ? 8.208 4.541 -2.134 1.00 96.06 72 GLU A CA 1
ATOM 561 C C . GLU A 1 72 ? 8.480 3.245 -2.905 1.00 96.06 72 GLU A C 1
ATOM 563 O O . GLU A 1 72 ? 9.332 3.220 -3.792 1.00 96.06 72 GLU A O 1
ATOM 568 N N . ARG A 1 73 ? 7.655 2.210 -2.697 1.00 96.19 73 ARG A N 1
ATOM 569 C CA . ARG A 1 73 ? 7.785 0.954 -3.442 1.00 96.19 73 ARG A CA 1
ATOM 570 C C . ARG A 1 73 ? 7.578 1.129 -4.948 1.00 96.19 73 ARG A C 1
ATOM 572 O O . ARG A 1 73 ? 8.255 0.471 -5.730 1.00 96.19 73 ARG A O 1
ATOM 579 N N . MET A 1 74 ? 6.664 1.998 -5.378 1.00 94.94 74 MET A N 1
ATOM 580 C CA . MET A 1 74 ? 6.488 2.312 -6.802 1.00 94.94 74 MET A CA 1
ATOM 581 C C . MET A 1 74 ? 7.748 2.951 -7.398 1.00 94.94 74 MET A C 1
ATOM 583 O O . MET A 1 74 ? 8.147 2.571 -8.498 1.00 94.94 74 MET A O 1
ATOM 587 N N . ALA A 1 75 ? 8.391 3.869 -6.669 1.00 93.50 75 ALA A N 1
ATOM 588 C CA . ALA A 1 75 ? 9.646 4.488 -7.087 1.00 93.50 75 ALA A CA 1
ATOM 589 C C . ALA A 1 75 ? 10.817 3.490 -7.107 1.00 93.50 75 ALA A C 1
ATOM 591 O O . ALA A 1 75 ? 11.673 3.583 -7.979 1.00 93.50 75 ALA A O 1
ATOM 592 N N . GLU A 1 76 ? 10.845 2.501 -6.211 1.00 92.44 76 GLU A N 1
ATOM 593 C CA . GLU A 1 76 ? 11.828 1.409 -6.270 1.00 92.44 76 GLU A CA 1
ATOM 594 C C . GLU A 1 76 ? 11.626 0.500 -7.489 1.00 92.44 76 GLU A C 1
ATOM 596 O O . GLU A 1 76 ? 12.596 0.099 -8.127 1.00 92.44 76 GLU A O 1
ATOM 601 N N . ILE A 1 77 ? 10.370 0.165 -7.814 1.00 92.00 77 ILE A N 1
ATOM 602 C CA . ILE A 1 77 ? 10.032 -0.684 -8.967 1.00 92.00 77 ILE A CA 1
ATOM 603 C C . ILE A 1 77 ? 10.392 0.026 -10.274 1.00 92.00 77 ILE A C 1
ATOM 605 O O . ILE A 1 77 ? 10.954 -0.585 -11.181 1.00 92.00 77 ILE A O 1
ATOM 609 N N . GLN A 1 78 ? 10.060 1.312 -10.381 1.00 89.44 78 GLN A N 1
ATOM 610 C CA . GLN A 1 78 ? 10.309 2.099 -11.580 1.00 89.44 78 GLN A CA 1
ATOM 611 C C . GLN A 1 78 ? 10.722 3.535 -11.203 1.00 89.44 78 GLN A C 1
ATOM 613 O O . GLN A 1 78 ? 9.880 4.433 -11.158 1.00 89.44 78 GLN A O 1
ATOM 618 N N . PRO A 1 79 ? 12.026 3.790 -10.974 1.00 83.56 79 PRO A N 1
ATOM 619 C CA . PRO A 1 79 ? 12.514 5.086 -10.483 1.00 83.56 79 PRO A CA 1
ATOM 620 C C . PRO A 1 79 ? 12.398 6.212 -11.510 1.00 83.56 79 PRO A C 1
ATOM 622 O O . PRO A 1 79 ? 12.359 7.390 -11.162 1.00 83.56 79 PRO A O 1
ATOM 625 N N . ARG A 1 80 ? 12.340 5.860 -12.796 1.00 78.50 80 ARG A N 1
ATOM 626 C CA . ARG A 1 80 ?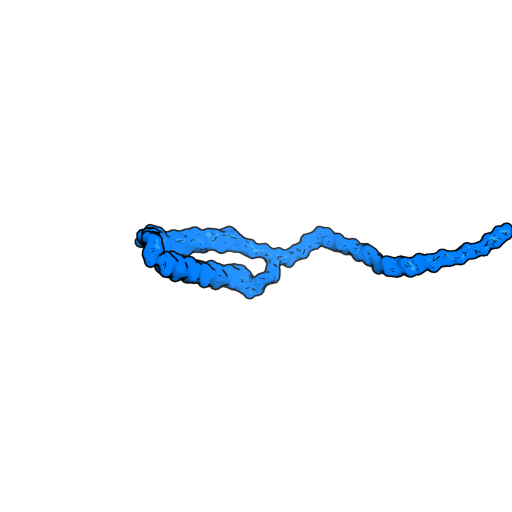 12.103 6.785 -13.904 1.00 78.50 80 ARG A CA 1
ATOM 627 C C . ARG A 1 80 ? 10.830 6.305 -14.581 1.00 78.50 80 ARG A C 1
ATOM 629 O O . ARG A 1 80 ? 10.874 5.293 -15.272 1.00 78.50 80 ARG A O 1
ATOM 636 N N . GLY A 1 81 ? 9.706 6.972 -14.321 1.00 63.91 81 GLY A N 1
ATOM 637 C CA . GLY A 1 81 ? 8.366 6.656 -14.845 1.00 63.91 81 GLY A CA 1
ATOM 638 C C . GLY A 1 81 ? 8.220 6.808 -16.368 1.00 63.91 81 GLY A C 1
ATOM 639 O O . GLY A 1 81 ? 7.311 7.496 -16.820 1.00 63.91 81 GLY A O 1
ATOM 640 N N . LEU A 1 82 ? 9.161 6.246 -17.131 1.00 60.09 82 LEU A N 1
ATOM 641 C CA . LEU A 1 82 ? 9.213 6.207 -18.590 1.00 60.09 82 LEU A CA 1
ATOM 642 C C . LEU A 1 82 ? 8.222 5.192 -19.166 1.00 60.09 82 LEU A C 1
ATOM 644 O O . LEU A 1 82 ? 8.041 4.129 -18.532 1.00 60.09 82 LEU A O 1
#

Sequence (82 aa):
MANKSISESGLRSPQTPRSSAASPRPKFDGDLLKAYMKKLLSSTLQSKTWPGSKDREKVRAWNKEIGERVKERMAEIQPRGL

Secondary structure (DSSP, 8-state):
------------------------PPPP-HHHHHHHHHHHHHHHHTTPPPP-GGGHHHHHHHHHHHHHHHHHHHHHH-SS--